Protein AF-A0A8C1E576-F1 (afdb_monomer)

Foldseek 3Di:
DLLPLVLVLLVVLLVLLVVLLVCLVVVPLVVNLVSLVVSLVSVVVSVVCVLNVLSVVVNVVSVCVVVPDPDDPDVRDDDPVVCPPPVNVVVSVVVSVVVSVSSVVSSVVSVVVNVVSVVVVVVVVVVVVVVVVVVVVVVPDDDDDDPPPPPPD

Nearest PDB structures (foldseek):
  7ocf-assembly1_E  TM=9.182E-01  e=4.096E-09  Rattus norvegicus
  8ss3-assembly1_E  TM=9.247E-01  e=3.278E-09  Homo sapiens
  7oca-assembly1_G  TM=9.247E-01  e=2.180E-08  Rattus norvegicus

Secondary structure (DSSP, 8-state):
-THHHHHHHHHHHHHHHHHHHHHHHTT-HHHHHHHHHHHHHHHHHHT-HHHHHHHHHHHHHHHHHHHTPPPPSBTTB--HHHHSSHHHHHHHHHHHHHHHHHHHHHHHHHHHHHHHHHHHHHHHHHHHHHHHHHHHHHHT--S-S-GGGSS--

Organism: Cyprinus carpio (NCBI:txid7962)

InterPro domains:
  IPR003377 Cornichon [PF03311] (27-112)
  IPR003377 Cornichon [SM01398] (7-112)

Structure (mmCIF, N/CA/C/O backbone):
data_AF-A0A8C1E576-F1
#
_entry.id   AF-A0A8C1E576-F1
#
loop_
_atom_site.group_PDB
_atom_site.id
_atom_site.type_symbol
_atom_site.label_atom_id
_atom_site.label_alt_id
_atom_site.label_comp_id
_atom_site.label_asym_id
_atom_site.label_entity_id
_atom_site.label_seq_id
_atom_site.pdbx_PDB_ins_code
_atom_site.Cartn_x
_atom_site.Cartn_y
_atom_site.Cartn_z
_atom_site.occupancy
_atom_site.B_iso_or_equiv
_atom_site.auth_seq_id
_atom_site.auth_comp_id
_atom_site.auth_asym_id
_atom_site.auth_atom_id
_atom_site.pdbx_PDB_model_num
ATOM 1 N N . MET A 1 1 ? -18.979 -8.164 12.136 1.00 48.50 1 MET A N 1
ATOM 2 C CA . MET A 1 1 ? -17.757 -7.706 12.833 1.00 48.50 1 MET A CA 1
ATOM 3 C C . MET A 1 1 ? -16.711 -7.233 11.815 1.00 48.50 1 MET A C 1
ATOM 5 O O . MET A 1 1 ? -15.627 -7.786 11.750 1.00 48.50 1 MET A O 1
ATOM 9 N N . ALA A 1 2 ? -17.020 -6.210 11.008 1.00 46.72 2 ALA A N 1
ATOM 10 C CA . ALA A 1 2 ? -16.075 -5.661 10.020 1.00 46.72 2 ALA A CA 1
ATOM 11 C C . ALA A 1 2 ? -14.914 -4.874 10.669 1.00 46.72 2 ALA A C 1
ATOM 13 O O . ALA A 1 2 ? -13.887 -4.636 10.048 1.00 46.72 2 ALA A O 1
ATOM 14 N N . PHE A 1 3 ? -15.063 -4.523 11.950 1.00 55.19 3 PHE A N 1
ATOM 15 C CA . PHE A 1 3 ? -14.130 -3.679 12.692 1.00 55.19 3 PHE A CA 1
ATOM 16 C C . PHE A 1 3 ? -12.793 -4.373 13.025 1.00 55.19 3 PHE A C 1
ATOM 18 O O . PHE A 1 3 ? -11.795 -3.699 13.215 1.00 55.19 3 PHE A O 1
ATOM 25 N N . THR A 1 4 ? -12.714 -5.709 13.081 1.00 69.69 4 THR A N 1
ATOM 26 C CA . THR A 1 4 ? -11.455 -6.406 13.428 1.00 69.69 4 THR A CA 1
ATOM 27 C C . THR A 1 4 ? -10.543 -6.652 12.226 1.00 69.69 4 THR A C 1
ATOM 29 O O . THR A 1 4 ? -9.323 -6.668 12.375 1.00 69.69 4 THR A O 1
ATOM 32 N N . PHE A 1 5 ? -11.114 -6.823 11.031 1.00 81.19 5 PHE A N 1
ATOM 33 C CA . PHE A 1 5 ? -10.350 -7.185 9.837 1.00 81.19 5 PHE A CA 1
ATOM 34 C C . PHE A 1 5 ? -9.472 -6.033 9.332 1.00 81.19 5 PHE A C 1
ATOM 36 O O . PHE A 1 5 ? -8.299 -6.251 9.035 1.00 81.19 5 PHE A O 1
ATOM 43 N N . ALA A 1 6 ? -9.990 -4.799 9.315 1.00 79.94 6 ALA A N 1
ATOM 44 C CA . ALA A 1 6 ? -9.219 -3.624 8.902 1.00 79.94 6 ALA A CA 1
ATOM 45 C C . ALA A 1 6 ? -7.985 -3.408 9.795 1.00 79.94 6 ALA A C 1
ATOM 47 O O . ALA A 1 6 ? -6.882 -3.203 9.296 1.00 79.94 6 ALA A O 1
ATOM 48 N N . ALA A 1 7 ? -8.135 -3.554 11.115 1.00 81.94 7 ALA A N 1
ATOM 49 C CA . ALA A 1 7 ? -7.028 -3.421 12.061 1.00 81.94 7 ALA A CA 1
ATOM 50 C C . ALA A 1 7 ? -5.916 -4.448 11.818 1.00 81.94 7 ALA A C 1
ATOM 52 O O . ALA A 1 7 ? -4.737 -4.097 11.811 1.00 81.94 7 ALA A O 1
ATOM 53 N N . PHE A 1 8 ? -6.289 -5.706 11.565 1.00 85.50 8 PHE A N 1
ATOM 54 C CA . PHE A 1 8 ? -5.335 -6.738 11.167 1.00 85.50 8 PHE A CA 1
ATOM 55 C C . PHE A 1 8 ? -4.617 -6.373 9.860 1.00 85.50 8 PHE A C 1
ATOM 57 O O . PHE A 1 8 ? -3.396 -6.505 9.785 1.00 85.50 8 PHE A O 1
ATOM 64 N N . CYS A 1 9 ? -5.343 -5.846 8.870 1.00 88.75 9 CYS A N 1
ATOM 65 C CA . CYS A 1 9 ? -4.758 -5.406 7.604 1.00 88.75 9 CYS A CA 1
ATOM 66 C C . CYS A 1 9 ? -3.732 -4.280 7.802 1.00 88.75 9 CYS A C 1
ATOM 68 O O . CYS A 1 9 ? -2.641 -4.362 7.245 1.00 88.75 9 CYS A O 1
ATOM 70 N N . TYR A 1 10 ? -4.028 -3.268 8.626 1.00 89.44 10 TYR A N 1
ATOM 71 C CA . TYR A 1 10 ? -3.082 -2.184 8.929 1.00 89.44 10 TYR A CA 1
ATOM 72 C C . TYR A 1 10 ? -1.848 -2.679 9.702 1.00 89.44 10 TYR A C 1
ATOM 74 O O . TYR A 1 10 ? -0.731 -2.274 9.383 1.00 89.44 10 TYR A O 1
ATOM 82 N N . MET A 1 11 ? -2.013 -3.598 10.663 1.00 89.88 11 MET A N 1
ATOM 83 C CA . MET A 1 11 ? -0.877 -4.207 11.373 1.00 89.88 11 MET A CA 1
ATOM 84 C C . MET A 1 11 ? 0.020 -5.020 10.435 1.00 89.88 11 MET A C 1
ATOM 86 O O . MET A 1 11 ? 1.244 -4.877 10.464 1.00 89.88 11 MET A O 1
ATOM 90 N N . LEU A 1 12 ? -0.581 -5.853 9.580 1.00 90.88 12 LEU A N 1
ATOM 91 C CA . LEU A 1 12 ? 0.164 -6.637 8.599 1.00 90.88 12 LEU A CA 1
ATOM 92 C C . LEU A 1 12 ? 0.846 -5.721 7.574 1.00 90.88 12 LEU A C 1
ATOM 94 O O . LEU A 1 12 ? 2.010 -5.932 7.246 1.00 90.88 12 LEU A O 1
ATOM 98 N N . ALA A 1 13 ? 0.157 -4.677 7.105 1.00 91.06 13 ALA A N 1
ATOM 99 C CA . ALA A 1 13 ? 0.714 -3.703 6.174 1.00 91.06 13 ALA A CA 1
ATOM 100 C C . ALA A 1 13 ? 1.913 -2.956 6.771 1.00 91.06 13 ALA A C 1
ATOM 102 O O . ALA A 1 13 ? 2.893 -2.752 6.062 1.00 91.06 13 ALA A O 1
ATOM 103 N N . LEU A 1 14 ? 1.903 -2.607 8.063 1.00 92.31 14 LEU A N 1
ATOM 104 C CA . LEU A 1 14 ? 3.068 -2.010 8.732 1.00 92.31 14 LEU A CA 1
ATOM 105 C C . LEU A 1 14 ? 4.280 -2.950 8.733 1.00 92.31 14 LEU A C 1
ATOM 107 O O . LEU A 1 14 ? 5.393 -2.531 8.415 1.00 92.31 14 LEU A O 1
ATOM 111 N N . LEU A 1 15 ? 4.067 -4.234 9.029 1.00 92.44 15 LEU A N 1
ATOM 112 C CA . LEU A 1 15 ? 5.142 -5.228 9.034 1.00 92.44 15 LEU A CA 1
ATOM 113 C C . LEU A 1 15 ? 5.688 -5.478 7.620 1.00 92.44 15 LEU A C 1
ATOM 115 O O . LEU A 1 15 ? 6.901 -5.495 7.407 1.00 92.44 15 LEU A O 1
ATOM 119 N N . LEU A 1 16 ? 4.796 -5.623 6.639 1.00 92.62 16 LEU A N 1
ATOM 120 C CA . LEU A 1 16 ? 5.169 -5.832 5.242 1.00 92.62 16 LEU A CA 1
ATOM 121 C C . LEU A 1 16 ? 5.820 -4.592 4.623 1.00 92.62 16 LEU A C 1
ATOM 123 O O . LEU A 1 16 ? 6.761 -4.736 3.849 1.00 92.62 16 LEU A O 1
ATOM 127 N N . THR A 1 17 ? 5.388 -3.378 4.975 1.00 93.06 17 THR A N 1
ATOM 128 C CA . THR A 1 17 ? 6.036 -2.147 4.493 1.00 93.06 17 THR A CA 1
ATOM 129 C C . THR A 1 17 ? 7.417 -1.937 5.089 1.00 93.06 17 THR A C 1
ATOM 131 O O . THR A 1 17 ? 8.312 -1.513 4.364 1.00 93.06 17 THR A O 1
ATOM 134 N N . ALA A 1 18 ? 7.647 -2.313 6.348 1.00 91.31 18 ALA A N 1
ATOM 135 C CA . ALA A 1 18 ? 8.996 -2.332 6.910 1.00 91.31 18 ALA A CA 1
ATOM 136 C C . ALA A 1 18 ? 9.917 -3.306 6.145 1.00 91.31 18 ALA A C 1
ATOM 138 O O . ALA A 1 18 ? 11.049 -2.954 5.805 1.00 91.31 18 ALA A O 1
ATOM 139 N N . ALA A 1 19 ? 9.414 -4.497 5.797 1.00 90.44 19 ALA A N 1
ATOM 140 C CA . ALA A 1 19 ? 10.149 -5.450 4.963 1.00 90.44 19 ALA A CA 1
ATOM 141 C C . ALA A 1 19 ? 10.389 -4.919 3.535 1.00 90.44 19 ALA A C 1
ATOM 143 O O . ALA A 1 19 ? 11.482 -5.082 2.996 1.00 90.44 19 ALA A O 1
ATOM 144 N N . LEU A 1 20 ? 9.409 -4.233 2.936 1.00 90.38 20 LEU A N 1
ATOM 145 C CA . LEU A 1 20 ? 9.556 -3.583 1.630 1.00 90.38 20 LEU A CA 1
ATOM 146 C C . LEU A 1 20 ? 10.615 -2.482 1.647 1.00 90.38 20 LEU A C 1
ATOM 148 O O . LEU A 1 20 ? 11.403 -2.406 0.712 1.00 90.38 20 LEU A O 1
ATOM 152 N N . ILE A 1 21 ? 10.677 -1.665 2.701 1.00 91.00 21 ILE A N 1
ATOM 153 C CA . ILE A 1 21 ? 11.722 -0.643 2.856 1.00 91.00 21 ILE A CA 1
ATOM 154 C C . ILE A 1 21 ? 13.105 -1.307 2.882 1.00 91.00 21 ILE A C 1
ATOM 156 O O . ILE A 1 21 ? 14.014 -0.854 2.189 1.00 91.00 21 ILE A O 1
ATOM 160 N N . PHE A 1 22 ? 13.259 -2.418 3.610 1.00 89.56 22 PHE A N 1
ATOM 161 C CA . PHE A 1 22 ? 14.507 -3.183 3.610 1.00 89.56 22 PHE A CA 1
ATOM 162 C C . PHE A 1 22 ? 14.853 -3.733 2.215 1.00 89.56 22 PHE A C 1
ATOM 164 O O . PHE A 1 22 ? 15.975 -3.546 1.743 1.00 89.56 22 PHE A O 1
ATOM 171 N N . PHE A 1 23 ? 13.900 -4.356 1.515 1.00 86.94 23 PHE A N 1
ATOM 172 C CA . PHE A 1 23 ? 14.136 -4.882 0.164 1.00 86.94 23 PHE A CA 1
ATOM 173 C C . PHE A 1 23 ? 14.380 -3.791 -0.885 1.00 86.94 23 PHE A C 1
ATOM 175 O O . PHE A 1 23 ? 15.166 -4.015 -1.806 1.00 86.94 23 PHE A O 1
ATOM 182 N N . ALA A 1 24 ? 13.778 -2.611 -0.722 1.00 85.62 24 ALA A N 1
ATOM 183 C CA . ALA A 1 24 ? 14.019 -1.451 -1.571 1.00 85.62 24 ALA A CA 1
ATOM 184 C C . ALA A 1 24 ? 15.457 -0.931 -1.416 1.00 85.62 24 ALA A C 1
ATOM 186 O O . ALA A 1 24 ? 16.096 -0.613 -2.415 1.00 85.62 24 ALA A O 1
ATOM 187 N N . ILE A 1 25 ? 16.000 -0.918 -0.191 1.00 84.94 25 ILE A N 1
ATOM 188 C CA . ILE A 1 25 ? 17.403 -0.545 0.074 1.00 84.94 25 ILE A CA 1
ATOM 189 C C . ILE A 1 25 ? 18.370 -1.564 -0.545 1.00 84.94 25 ILE A C 1
ATOM 191 O O . ILE A 1 25 ? 19.389 -1.182 -1.117 1.00 84.94 25 ILE A O 1
ATOM 195 N N . TRP A 1 26 ? 18.040 -2.855 -0.476 1.00 82.69 26 TRP A N 1
ATOM 196 C CA . TRP A 1 26 ? 18.833 -3.925 -1.094 1.00 82.69 26 TRP A CA 1
ATOM 197 C C . TRP A 1 26 ? 18.583 -4.098 -2.603 1.00 82.69 26 TRP A C 1
ATOM 199 O O . TRP A 1 26 ? 19.194 -4.966 -3.223 1.00 82.69 26 TRP A O 1
ATOM 209 N N . HIS A 1 27 ? 17.722 -3.275 -3.214 1.00 77.56 27 HIS A N 1
ATOM 210 C CA . HIS A 1 27 ? 17.383 -3.313 -4.642 1.00 77.56 27 HIS A CA 1
ATOM 211 C C . HIS A 1 27 ? 16.846 -4.675 -5.151 1.00 77.56 27 HIS A C 1
ATOM 213 O O . HIS A 1 27 ? 17.030 -5.033 -6.319 1.00 77.56 27 HIS A O 1
ATOM 219 N N . LEU A 1 28 ? 16.122 -5.435 -4.315 1.00 81.75 28 LEU A N 1
ATOM 220 C CA . LEU A 1 28 ? 15.461 -6.677 -4.742 1.00 81.75 28 LEU A CA 1
ATOM 221 C C . LEU A 1 28 ? 14.075 -6.405 -5.349 1.00 81.75 28 LEU A C 1
ATOM 223 O O . LEU A 1 28 ? 13.077 -6.281 -4.646 1.00 81.75 28 LEU A O 1
ATOM 227 N N . VAL A 1 29 ? 14.004 -6.413 -6.680 1.00 77.38 29 VAL A N 1
ATOM 228 C CA . VAL A 1 29 ? 12.807 -6.002 -7.437 1.00 77.38 29 VAL A CA 1
ATOM 229 C C . VAL A 1 29 ? 11.673 -7.046 -7.432 1.00 77.38 29 VAL A C 1
ATOM 231 O O . VAL A 1 29 ? 10.497 -6.695 -7.425 1.00 77.38 29 VAL A O 1
ATOM 234 N N . LEU A 1 30 ? 12.000 -8.343 -7.449 1.00 82.44 30 LEU A N 1
ATOM 235 C CA . LEU A 1 30 ? 11.001 -9.422 -7.534 1.00 82.44 30 LEU A CA 1
ATOM 236 C C . LEU A 1 30 ? 10.131 -9.567 -6.266 1.00 82.44 30 LEU A C 1
ATOM 238 O O . LEU A 1 30 ? 8.903 -9.549 -6.387 1.00 82.44 30 LEU A O 1
ATOM 242 N N . PRO A 1 31 ? 10.716 -9.709 -5.056 1.00 85.94 31 PRO A N 1
ATOM 243 C CA . PRO A 1 31 ? 9.924 -9.819 -3.831 1.00 85.94 31 PRO A CA 1
ATOM 244 C C . PRO A 1 31 ? 9.161 -8.527 -3.520 1.00 85.94 31 PRO A C 1
ATOM 246 O O . PRO A 1 31 ? 8.066 -8.593 -2.968 1.00 85.94 31 PRO A O 1
ATOM 249 N N . GLU A 1 32 ? 9.686 -7.369 -3.929 1.00 89.38 32 GLU A N 1
ATOM 250 C CA . GLU A 1 32 ? 9.010 -6.079 -3.791 1.00 89.38 32 GLU A CA 1
ATOM 251 C C . GLU A 1 32 ? 7.638 -6.079 -4.486 1.00 89.38 32 GLU A C 1
ATOM 253 O O . GLU A 1 32 ? 6.621 -5.772 -3.861 1.00 89.38 32 GLU A O 1
ATOM 258 N N . TYR A 1 33 ? 7.580 -6.487 -5.759 1.00 88.81 33 TYR A N 1
ATOM 259 C CA . TYR A 1 33 ? 6.325 -6.520 -6.517 1.00 88.81 33 TYR A CA 1
ATOM 260 C C . TYR A 1 33 ? 5.318 -7.506 -5.930 1.00 88.81 33 TYR A C 1
ATOM 262 O O . TYR A 1 33 ? 4.134 -7.185 -5.825 1.00 88.81 33 TYR A O 1
ATOM 270 N N . LEU A 1 34 ? 5.787 -8.685 -5.517 1.00 89.94 34 LEU A N 1
ATOM 271 C CA . LEU A 1 34 ? 4.930 -9.728 -4.960 1.00 89.94 34 LEU A CA 1
ATOM 272 C C . LEU A 1 34 ? 4.263 -9.267 -3.661 1.00 89.94 34 LEU A C 1
ATOM 274 O O . LEU A 1 34 ? 3.048 -9.397 -3.512 1.00 89.94 34 LEU A O 1
ATOM 278 N N . ILE A 1 35 ? 5.039 -8.679 -2.749 1.00 92.06 35 ILE A N 1
ATOM 279 C CA . ILE A 1 35 ? 4.515 -8.176 -1.477 1.00 92.06 35 ILE A CA 1
ATOM 280 C C . ILE A 1 35 ? 3.585 -6.977 -1.718 1.00 92.06 35 ILE A C 1
ATOM 282 O O . ILE A 1 35 ? 2.535 -6.892 -1.079 1.00 92.06 35 ILE A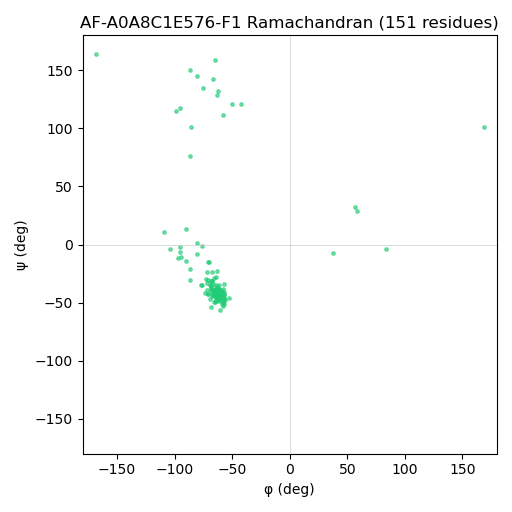 O 1
ATOM 286 N N . HIS A 1 36 ? 3.921 -6.084 -2.661 1.00 92.06 36 HIS A N 1
ATOM 287 C CA . HIS A 1 36 ? 3.093 -4.917 -2.974 1.00 92.06 36 HIS A CA 1
ATOM 288 C C . HIS A 1 36 ? 1.707 -5.302 -3.508 1.00 92.06 36 HIS A C 1
ATOM 290 O O . HIS A 1 36 ? 0.687 -4.809 -3.024 1.00 92.06 36 HIS A O 1
ATOM 296 N N . VAL A 1 37 ? 1.661 -6.241 -4.457 1.00 92.12 37 VAL A N 1
ATOM 297 C CA . VAL A 1 37 ? 0.402 -6.790 -4.983 1.00 92.12 37 VAL A CA 1
ATOM 298 C C . VAL A 1 37 ? -0.381 -7.491 -3.872 1.00 92.12 37 VAL A C 1
ATOM 300 O O . VAL A 1 37 ? -1.584 -7.265 -3.738 1.00 92.12 37 VAL A O 1
ATOM 303 N N . PHE A 1 38 ? 0.292 -8.297 -3.045 1.00 91.44 38 PHE A N 1
ATOM 304 C CA . PHE A 1 38 ? -0.345 -9.042 -1.960 1.00 91.44 38 PHE A CA 1
ATOM 305 C C . PHE A 1 38 ? -1.085 -8.128 -0.975 1.00 91.44 38 PHE A C 1
ATOM 307 O O . PHE A 1 38 ? -2.265 -8.353 -0.695 1.00 91.44 38 PHE A O 1
ATOM 314 N N . PHE A 1 39 ? -0.442 -7.063 -0.484 1.00 89.62 39 PHE A N 1
ATOM 315 C CA . PHE A 1 39 ? -1.114 -6.173 0.462 1.00 89.62 39 PHE A CA 1
ATOM 316 C C . PHE A 1 39 ? -2.191 -5.305 -0.216 1.00 89.62 39 PHE A C 1
ATOM 318 O O . PHE A 1 39 ? -3.191 -4.983 0.424 1.00 89.62 39 PHE A O 1
ATOM 325 N N . CYS A 1 40 ? -2.045 -4.957 -1.503 1.00 91.00 40 CYS A N 1
ATOM 326 C CA . CYS A 1 40 ? -3.096 -4.252 -2.247 1.00 91.00 40 CYS A CA 1
ATOM 327 C C . CYS A 1 40 ? -4.372 -5.099 -2.359 1.00 91.00 40 CYS A C 1
ATOM 329 O O . CYS A 1 40 ? -5.470 -4.587 -2.148 1.00 91.00 40 CYS A O 1
ATOM 331 N N . VAL A 1 41 ? -4.238 -6.403 -2.628 1.00 91.38 41 VAL A N 1
ATOM 332 C CA . VAL A 1 41 ? -5.374 -7.343 -2.634 1.00 91.38 41 VAL A CA 1
ATOM 333 C C . VAL A 1 41 ? -6.007 -7.437 -1.246 1.00 91.38 41 VAL A C 1
ATOM 335 O O . VAL A 1 41 ? -7.229 -7.413 -1.120 1.00 91.38 41 VAL A O 1
ATOM 338 N N . MET A 1 42 ? -5.191 -7.474 -0.193 1.00 90.12 42 MET A N 1
ATOM 339 C CA . MET A 1 42 ? -5.691 -7.470 1.180 1.00 90.12 42 MET A CA 1
ATOM 340 C C . MET A 1 42 ? -6.504 -6.199 1.499 1.00 90.12 42 MET A C 1
ATOM 342 O O . MET A 1 42 ? -7.589 -6.306 2.069 1.00 90.12 42 MET A O 1
ATOM 346 N N . PHE A 1 43 ? -6.044 -5.009 1.089 1.00 89.44 43 PHE A N 1
ATOM 347 C CA . PHE A 1 43 ? -6.808 -3.763 1.264 1.00 89.44 43 PHE A CA 1
ATOM 348 C C . PHE A 1 43 ? -8.083 -3.712 0.418 1.00 89.44 43 PHE A C 1
ATOM 350 O O . PHE A 1 43 ? -9.084 -3.147 0.862 1.00 89.44 43 PHE A O 1
ATOM 357 N N . LEU A 1 44 ? -8.084 -4.352 -0.754 1.00 90.75 44 LEU A N 1
ATOM 358 C CA . LEU A 1 44 ? -9.288 -4.527 -1.562 1.00 90.75 44 LEU A CA 1
ATOM 359 C C . LEU A 1 44 ? -10.329 -5.365 -0.811 1.00 90.75 44 LEU A C 1
ATOM 361 O O . LEU A 1 44 ? -11.487 -4.961 -0.723 1.00 90.75 44 LEU A O 1
ATOM 365 N N . CYS A 1 45 ? -9.915 -6.479 -0.197 1.00 88.31 45 CYS A N 1
ATOM 366 C CA . CYS A 1 45 ? -10.787 -7.292 0.656 1.00 88.31 45 CYS A CA 1
ATOM 367 C C . CYS A 1 45 ? -11.269 -6.538 1.907 1.00 88.31 45 CYS A C 1
ATOM 369 O O . CYS A 1 45 ? -12.345 -6.840 2.420 1.00 88.31 45 CYS A O 1
ATOM 371 N N . ALA A 1 46 ? -10.490 -5.572 2.404 1.00 86.44 46 ALA A N 1
ATOM 372 C CA . ALA A 1 46 ? -10.868 -4.726 3.536 1.00 86.44 46 ALA A CA 1
ATOM 373 C C . ALA A 1 46 ? -11.801 -3.571 3.138 1.00 86.44 46 ALA A C 1
ATOM 375 O O . ALA A 1 46 ? -12.369 -2.923 4.014 1.00 86.44 46 ALA A O 1
ATOM 376 N N . THR A 1 47 ? -12.033 -3.345 1.837 1.00 87.50 47 THR A N 1
ATOM 377 C CA . THR A 1 47 ? -12.834 -2.221 1.310 1.00 87.50 47 THR A CA 1
ATOM 378 C C . THR A 1 47 ? -12.288 -0.842 1.717 1.00 87.50 47 THR A C 1
ATOM 380 O O . THR A 1 47 ? -13.023 0.139 1.818 1.00 87.50 47 THR A O 1
ATOM 383 N N . GLU A 1 48 ? -10.974 -0.746 1.921 1.00 87.00 48 GLU A N 1
ATOM 384 C CA . GLU A 1 48 ? -10.278 0.488 2.295 1.00 87.00 48 GLU A CA 1
ATOM 385 C C . GLU A 1 48 ? -9.906 1.286 1.032 1.00 87.00 48 GLU A C 1
ATOM 387 O O . GLU A 1 48 ? -8.768 1.293 0.562 1.00 87.00 48 GLU A O 1
ATOM 392 N N . TRP A 1 49 ? -10.901 1.944 0.434 1.00 86.62 49 TRP A N 1
ATOM 393 C CA . TRP A 1 49 ? -10.762 2.598 -0.874 1.00 86.62 49 TRP A CA 1
ATOM 394 C C . TRP A 1 49 ? -9.710 3.708 -0.917 1.00 86.62 49 TRP A C 1
ATOM 396 O O . TRP A 1 49 ? -9.051 3.877 -1.941 1.00 86.62 49 TRP A O 1
ATOM 406 N N . LEU A 1 50 ? -9.538 4.465 0.173 1.00 87.94 50 LEU A N 1
ATOM 407 C CA . LEU A 1 50 ? -8.576 5.570 0.214 1.00 87.94 50 LEU A CA 1
ATOM 408 C C . LEU A 1 50 ? -7.140 5.042 0.176 1.00 87.94 50 LEU A C 1
ATOM 410 O O . LEU A 1 50 ? -6.328 5.508 -0.623 1.00 87.94 50 LEU A O 1
ATOM 414 N N . THR A 1 51 ? -6.841 4.032 0.996 1.00 88.94 51 THR A N 1
ATOM 415 C CA . THR A 1 51 ? -5.504 3.429 1.064 1.00 88.94 51 THR A CA 1
ATOM 416 C C . THR A 1 51 ? -5.163 2.737 -0.247 1.00 88.94 51 THR A C 1
ATOM 418 O O . THR A 1 51 ? -4.073 2.923 -0.790 1.00 88.94 51 THR A O 1
ATOM 421 N N . LEU A 1 52 ? -6.122 2.007 -0.814 1.00 89.69 52 LEU A N 1
ATOM 422 C CA . LEU A 1 52 ? -5.975 1.353 -2.102 1.00 89.69 52 LEU A CA 1
ATOM 423 C C . LEU A 1 52 ? -5.777 2.380 -3.226 1.00 89.69 52 LEU A C 1
ATOM 425 O O . LEU A 1 52 ? -4.878 2.217 -4.046 1.00 89.69 52 LEU A O 1
ATOM 429 N N . GLY A 1 53 ? -6.532 3.482 -3.209 1.00 90.94 53 GLY A N 1
ATOM 430 C CA . GLY A 1 53 ? -6.393 4.594 -4.149 1.00 90.94 53 GLY A CA 1
ATOM 431 C C . GLY A 1 53 ? -4.995 5.211 -4.159 1.00 90.94 53 GLY A C 1
ATOM 432 O O . GLY A 1 53 ? -4.455 5.470 -5.233 1.00 90.94 53 GLY A O 1
ATOM 433 N N . LEU A 1 54 ? -4.370 5.379 -2.990 1.00 90.69 54 LEU A N 1
ATOM 434 C CA . LEU A 1 54 ? -2.995 5.882 -2.895 1.00 90.69 54 LEU A CA 1
ATOM 435 C C . LEU A 1 54 ? -1.959 4.890 -3.445 1.00 90.69 54 LEU A C 1
ATOM 437 O O . LEU A 1 54 ? -0.949 5.326 -3.991 1.00 90.69 54 LEU A O 1
ATOM 441 N N . ASN A 1 55 ? -2.204 3.579 -3.344 1.00 91.44 55 ASN A N 1
ATOM 442 C CA . ASN A 1 55 ? -1.285 2.539 -3.827 1.00 91.44 55 ASN A CA 1
ATOM 443 C C . ASN A 1 55 ? -1.479 2.167 -5.306 1.00 91.44 55 ASN A C 1
ATOM 445 O O . ASN A 1 55 ? -0.541 1.669 -5.926 1.00 91.44 55 ASN A O 1
ATOM 449 N N . ILE A 1 56 ? -2.648 2.434 -5.902 1.00 91.56 56 ILE A N 1
ATOM 450 C CA . ILE A 1 56 ? -2.923 2.153 -7.324 1.00 91.56 56 ILE A CA 1
ATOM 451 C C . ILE A 1 56 ? -1.863 2.745 -8.272 1.00 91.56 56 ILE A C 1
ATOM 453 O O . ILE A 1 56 ? -1.423 2.015 -9.161 1.00 91.56 56 ILE A O 1
ATOM 457 N N . PRO A 1 57 ? -1.421 4.012 -8.132 1.00 92.19 57 PRO A N 1
ATOM 458 C CA . PRO A 1 57 ? -0.402 4.581 -9.012 1.00 92.19 57 PRO 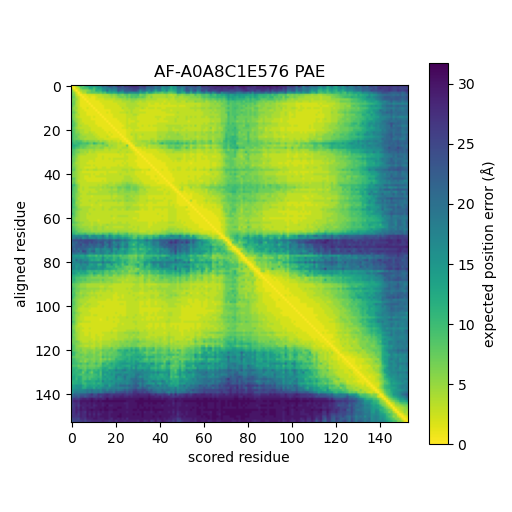A CA 1
ATOM 459 C C . PRO A 1 57 ? 0.905 3.783 -9.002 1.00 92.19 57 PRO A C 1
ATOM 461 O O . PRO 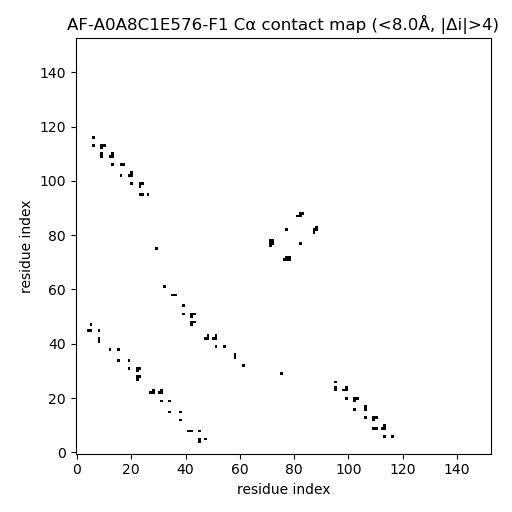A 1 57 ? 1.480 3.522 -10.060 1.00 92.19 57 PRO A O 1
ATOM 464 N N . LEU A 1 58 ? 1.351 3.346 -7.820 1.00 91.38 58 LEU A N 1
ATOM 465 C CA . LEU A 1 58 ? 2.565 2.545 -7.684 1.00 91.38 58 LEU A CA 1
ATOM 466 C C . LEU A 1 58 ? 2.360 1.119 -8.218 1.00 91.38 58 LEU A C 1
ATOM 468 O O . LEU A 1 58 ? 3.226 0.588 -8.914 1.00 91.38 58 LEU A O 1
ATOM 472 N N . LEU A 1 59 ? 1.192 0.523 -7.973 1.00 91.69 59 LEU A N 1
ATOM 473 C CA . LEU A 1 59 ? 0.827 -0.791 -8.498 1.00 91.69 59 LEU A CA 1
ATOM 474 C C . LEU A 1 59 ? 0.789 -0.800 -10.034 1.00 91.69 59 LEU A C 1
ATOM 476 O O . LEU A 1 59 ? 1.368 -1.684 -10.668 1.00 91.69 59 LEU A O 1
ATOM 480 N N . ALA A 1 60 ? 0.162 0.209 -10.640 1.00 92.25 60 ALA A N 1
ATOM 481 C CA . ALA A 1 60 ? 0.132 0.392 -12.087 1.00 92.25 60 ALA A CA 1
ATOM 482 C C . ALA A 1 60 ? 1.546 0.583 -12.648 1.00 92.25 60 ALA A C 1
ATOM 484 O O . ALA A 1 60 ? 1.883 -0.010 -13.675 1.00 92.25 60 ALA A O 1
ATOM 485 N N . TYR A 1 61 ? 2.396 1.340 -11.944 1.00 91.50 61 TYR A N 1
ATOM 486 C CA . TYR A 1 61 ? 3.802 1.481 -12.307 1.00 91.50 61 TYR A CA 1
ATOM 487 C C . TYR A 1 61 ? 4.542 0.138 -12.272 1.00 91.50 61 TYR A C 1
ATOM 489 O O . TYR A 1 61 ? 5.259 -0.169 -13.218 1.00 91.50 61 TYR A O 1
ATOM 497 N N . HIS A 1 62 ? 4.342 -0.701 -11.251 1.00 90.75 62 HIS A N 1
ATOM 498 C CA . HIS A 1 62 ? 4.950 -2.037 -11.191 1.00 90.75 62 HIS A CA 1
ATOM 499 C C . HIS A 1 62 ? 4.500 -2.948 -12.337 1.00 90.75 62 HIS A C 1
ATOM 501 O O . HIS A 1 62 ? 5.340 -3.616 -12.941 1.00 90.75 62 HIS A O 1
ATOM 507 N N . ILE A 1 63 ? 3.211 -2.935 -12.686 1.00 89.44 63 ILE A N 1
ATOM 508 C CA . ILE A 1 63 ? 2.672 -3.719 -13.809 1.00 89.44 63 ILE A CA 1
ATOM 509 C C . ILE A 1 63 ? 3.255 -3.222 -15.136 1.00 89.44 63 ILE A C 1
ATOM 511 O O . ILE A 1 63 ? 3.783 -4.012 -15.920 1.00 89.44 63 ILE A O 1
ATOM 515 N N . TRP A 1 64 ? 3.222 -1.908 -15.377 1.00 89.94 64 TRP A N 1
ATOM 516 C CA . TRP A 1 64 ? 3.796 -1.308 -16.581 1.00 89.94 64 TRP A CA 1
ATOM 517 C C . TRP A 1 64 ? 5.295 -1.589 -16.691 1.00 89.94 64 TRP A C 1
ATOM 519 O O . TRP A 1 64 ? 5.781 -1.966 -17.760 1.00 89.94 64 TRP A O 1
ATOM 529 N N . ARG A 1 65 ? 6.022 -1.466 -15.577 1.00 86.44 65 ARG A N 1
ATOM 530 C CA . ARG A 1 65 ? 7.455 -1.740 -15.494 1.00 86.44 65 ARG A CA 1
ATOM 531 C C . ARG A 1 65 ? 7.752 -3.200 -15.789 1.00 86.44 65 ARG A C 1
ATOM 533 O O . ARG A 1 65 ? 8.732 -3.440 -16.479 1.00 86.44 65 ARG A O 1
ATOM 540 N N . TYR A 1 66 ? 6.937 -4.137 -15.302 1.00 83.06 66 TYR A N 1
ATOM 541 C CA . TYR A 1 66 ? 7.079 -5.570 -15.569 1.00 83.06 66 TYR A CA 1
ATOM 542 C C . TYR A 1 66 ? 6.854 -5.902 -17.051 1.00 83.06 66 TYR A C 1
ATOM 544 O O . TYR A 1 66 ? 7.661 -6.616 -17.637 1.00 83.06 66 TYR A O 1
ATOM 552 N N . MET A 1 67 ? 5.819 -5.330 -17.678 1.00 84.44 67 MET A N 1
ATOM 553 C CA . MET A 1 67 ? 5.524 -5.550 -19.103 1.00 84.44 67 MET A CA 1
ATOM 554 C C . MET A 1 67 ? 6.524 -4.869 -20.047 1.00 84.44 67 MET A C 1
ATOM 556 O O . MET A 1 67 ? 6.808 -5.388 -21.119 1.00 84.44 67 MET A O 1
ATOM 560 N N . SER A 1 68 ? 7.064 -3.713 -19.657 1.00 82.12 68 SER A N 1
ATOM 561 C CA . SER A 1 68 ? 7.952 -2.900 -20.503 1.00 82.12 68 SER A CA 1
ATOM 562 C C . SER A 1 68 ? 9.437 -3.256 -20.345 1.00 82.12 68 SER A C 1
ATOM 564 O O . SER A 1 68 ? 10.302 -2.481 -20.759 1.00 82.12 68 SER A O 1
ATOM 566 N N . ARG A 1 69 ? 9.771 -4.389 -19.708 1.00 69.25 69 ARG A N 1
ATOM 567 C CA . ARG A 1 69 ? 11.167 -4.840 -19.600 1.00 69.25 69 ARG A CA 1
ATOM 568 C C . ARG A 1 69 ? 11.648 -5.432 -20.938 1.00 69.25 69 ARG A C 1
ATOM 570 O O . ARG A 1 69 ? 10.930 -6.243 -21.518 1.00 69.25 69 ARG A O 1
ATOM 577 N N . PRO A 1 70 ? 12.861 -5.087 -21.417 1.00 65.06 70 PRO A N 1
ATOM 578 C CA . PRO A 1 70 ? 13.482 -5.786 -22.541 1.00 65.06 70 PRO A CA 1
ATOM 579 C C . PRO A 1 70 ? 13.806 -7.245 -22.177 1.00 65.06 70 PRO A C 1
ATOM 581 O O . PRO A 1 70 ? 13.889 -7.598 -20.999 1.00 65.06 70 PRO A O 1
ATOM 584 N N . VAL A 1 71 ? 13.962 -8.078 -23.210 1.00 54.19 71 VAL A N 1
ATOM 585 C CA . VAL A 1 71 ? 14.056 -9.546 -23.141 1.00 54.19 71 VAL A CA 1
ATOM 586 C C . VAL A 1 71 ? 15.085 -9.997 -22.098 1.00 54.19 71 VAL A C 1
ATOM 588 O O . VAL A 1 71 ? 16.257 -9.638 -22.171 1.00 54.19 71 VAL A O 1
ATOM 591 N N . MET A 1 72 ? 14.628 -10.766 -21.110 1.00 57.88 72 MET A N 1
ATOM 592 C CA . MET A 1 72 ? 15.474 -11.315 -20.054 1.00 57.88 72 MET A CA 1
ATOM 593 C C . MET A 1 72 ? 16.213 -12.569 -20.535 1.00 57.88 72 MET A C 1
ATOM 595 O O . MET A 1 72 ? 15.630 -13.397 -21.233 1.00 57.88 72 MET A O 1
ATOM 599 N N . SER A 1 73 ? 17.451 -12.767 -20.074 1.00 58.78 73 SER A N 1
ATOM 600 C CA . SER A 1 73 ? 18.166 -14.047 -20.214 1.00 58.78 73 SER A CA 1
ATOM 601 C C . SER A 1 73 ? 17.518 -15.154 -19.359 1.00 58.78 73 SER A C 1
ATOM 603 O O . SER A 1 73 ? 17.643 -16.334 -19.671 1.00 58.78 73 SER A O 1
ATOM 605 N N . GLY A 1 74 ? 16.792 -14.771 -18.297 1.00 65.88 74 GLY A N 1
ATOM 606 C CA . GLY A 1 74 ? 15.978 -15.641 -17.441 1.00 65.88 74 GLY A CA 1
ATOM 607 C C . GLY A 1 74 ? 15.057 -14.834 -16.508 1.00 65.88 74 GLY A C 1
ATOM 608 O O . GLY A 1 74 ? 15.279 -13.639 -16.324 1.00 65.88 74 GLY A O 1
ATOM 609 N N . PRO A 1 75 ? 14.019 -15.436 -15.901 1.00 61.56 75 PRO A N 1
ATOM 610 C CA . PRO A 1 75 ? 13.057 -14.710 -15.069 1.00 61.56 75 PRO A CA 1
ATOM 611 C C . PRO A 1 75 ? 13.761 -13.988 -13.910 1.00 61.56 75 PRO A C 1
ATOM 613 O O . PRO A 1 75 ? 14.292 -14.615 -12.999 1.00 61.56 75 PRO A O 1
ATOM 616 N N . GLY A 1 76 ? 13.777 -12.655 -13.956 1.00 62.06 76 GLY A N 1
ATOM 617 C CA . GLY A 1 76 ? 14.399 -11.815 -12.929 1.00 62.06 76 GLY A CA 1
ATOM 618 C C . GLY A 1 76 ? 15.912 -11.597 -13.065 1.00 62.06 76 GLY A C 1
ATOM 619 O O . GLY A 1 76 ? 16.444 -10.795 -12.298 1.00 62.06 76 GLY A O 1
ATOM 620 N N . LEU A 1 77 ? 16.594 -12.228 -14.032 1.00 61.75 77 LEU A N 1
ATOM 621 C CA . LEU A 1 77 ? 18.003 -11.957 -14.338 1.00 61.75 77 LEU A CA 1
ATOM 622 C C . LEU A 1 77 ? 18.127 -11.021 -15.541 1.00 61.75 77 LEU A C 1
ATOM 624 O O . LEU A 1 77 ? 17.798 -11.372 -16.675 1.00 61.75 77 LEU A O 1
ATOM 628 N N . TYR A 1 78 ? 18.661 -9.836 -15.278 1.00 64.88 78 TYR A N 1
ATOM 629 C CA . TYR A 1 78 ? 19.170 -8.945 -16.312 1.00 64.88 78 TYR A CA 1
ATOM 630 C C . TYR A 1 78 ? 20.617 -9.296 -16.630 1.00 64.88 78 TYR A C 1
ATOM 632 O O . TYR A 1 78 ? 21.364 -9.720 -15.746 1.00 64.88 78 TYR A O 1
ATOM 640 N N . ASP A 1 79 ? 21.028 -9.046 -17.869 1.00 73.56 79 ASP A N 1
ATOM 641 C CA . ASP A 1 79 ? 22.439 -9.100 -18.219 1.00 73.56 79 ASP A CA 1
ATOM 642 C C . ASP A 1 79 ? 23.229 -8.018 -17.433 1.00 73.56 79 ASP A C 1
ATOM 644 O O . ASP A 1 79 ? 22.825 -6.844 -17.427 1.00 73.56 79 ASP A O 1
ATOM 648 N N . PRO A 1 80 ? 24.338 -8.380 -16.749 1.00 68.94 80 PRO A N 1
ATOM 649 C CA . PRO A 1 80 ? 25.114 -7.457 -15.918 1.00 68.94 80 PRO A CA 1
ATOM 650 C C . PRO A 1 80 ? 25.628 -6.232 -16.679 1.00 68.94 80 PRO A C 1
ATOM 652 O O . PRO A 1 80 ? 25.674 -5.134 -16.121 1.00 68.94 80 PRO A O 1
ATOM 655 N N . THR A 1 81 ? 25.976 -6.387 -17.959 1.00 72.81 81 THR A N 1
ATOM 656 C CA . THR A 1 81 ? 26.525 -5.290 -18.769 1.00 72.81 81 THR A CA 1
ATOM 657 C C . THR A 1 81 ? 25.469 -4.242 -19.097 1.00 72.81 81 THR A C 1
ATOM 659 O O . THR A 1 81 ? 25.771 -3.052 -19.178 1.00 72.81 81 THR A O 1
ATOM 662 N N . THR A 1 82 ? 24.208 -4.660 -19.212 1.00 71.31 82 THR A N 1
ATOM 663 C CA . THR A 1 82 ? 23.098 -3.752 -19.507 1.00 71.31 82 THR A CA 1
ATOM 664 C C . THR A 1 82 ? 22.678 -2.958 -18.269 1.00 71.31 82 THR A C 1
ATOM 666 O O . THR A 1 82 ? 22.327 -1.790 -18.394 1.00 71.31 82 THR A O 1
ATOM 669 N N . ILE A 1 83 ? 22.744 -3.539 -17.063 1.00 71.50 83 ILE A N 1
ATOM 670 C CA . ILE A 1 83 ? 22.433 -2.804 -15.820 1.00 71.50 83 ILE A CA 1
ATOM 671 C C . ILE A 1 83 ? 23.538 -1.818 -15.449 1.00 71.50 83 ILE A C 1
ATOM 673 O O . ILE A 1 83 ? 23.238 -0.713 -15.002 1.00 71.50 83 ILE A O 1
ATOM 677 N N . MET A 1 84 ? 24.804 -2.218 -15.591 1.00 78.69 84 MET A N 1
ATOM 678 C CA . MET A 1 84 ? 25.935 -1.411 -15.120 1.00 78.69 84 MET A CA 1
ATOM 679 C C . MET A 1 84 ? 26.257 -0.209 -16.020 1.00 78.69 84 MET A C 1
ATOM 681 O O . MET A 1 84 ? 27.152 0.567 -15.690 1.00 78.69 84 MET A O 1
ATOM 685 N N . ASN A 1 85 ? 25.528 -0.012 -17.125 1.00 84.62 85 ASN A N 1
ATOM 686 C CA . ASN A 1 85 ? 25.634 1.213 -17.911 1.00 84.62 85 ASN A CA 1
ATOM 687 C C . ASN A 1 85 ? 25.210 2.434 -17.068 1.00 84.62 85 ASN A C 1
ATOM 689 O O . ASN A 1 85 ? 24.154 2.416 -16.432 1.00 84.62 85 ASN A O 1
ATOM 693 N N . ALA A 1 86 ? 26.006 3.506 -17.080 1.00 83.81 86 ALA A N 1
ATOM 694 C CA . ALA A 1 86 ? 25.853 4.652 -16.179 1.00 83.81 86 ALA A CA 1
ATOM 695 C C . ALA A 1 86 ? 24.473 5.326 -16.281 1.00 83.81 86 ALA A C 1
ATOM 697 O O . ALA A 1 86 ? 23.880 5.691 -15.263 1.00 83.81 86 ALA A O 1
ATOM 698 N N . ASP A 1 87 ? 23.929 5.426 -17.494 1.00 85.62 87 ASP A N 1
ATOM 699 C CA . ASP A 1 87 ? 22.629 6.055 -17.750 1.00 85.62 87 ASP A CA 1
ATOM 700 C C . ASP A 1 87 ? 21.475 5.223 -17.165 1.00 85.62 87 ASP A C 1
ATOM 702 O O . ASP A 1 87 ? 20.538 5.750 -16.558 1.00 85.62 87 ASP A O 1
ATOM 706 N N . ILE A 1 88 ? 21.575 3.896 -17.305 1.00 83.62 88 ILE A N 1
ATOM 707 C CA . ILE A 1 88 ? 20.591 2.929 -16.804 1.00 83.62 88 ILE A CA 1
ATOM 708 C C . ILE A 1 88 ? 20.665 2.865 -15.280 1.00 83.62 88 ILE A C 1
ATOM 710 O O . ILE A 1 88 ? 19.628 2.899 -14.615 1.00 83.62 88 ILE A O 1
ATOM 714 N N . LEU A 1 89 ? 21.875 2.846 -14.719 1.00 86.00 89 LEU A N 1
ATOM 715 C CA . LEU A 1 89 ? 22.090 2.871 -13.278 1.00 86.00 89 LEU A CA 1
ATOM 716 C C . LEU A 1 89 ? 21.526 4.152 -12.654 1.00 86.00 89 LEU A C 1
ATOM 718 O O . LEU A 1 89 ? 20.802 4.072 -11.666 1.00 86.00 89 LEU A O 1
ATOM 722 N N . ALA A 1 90 ? 21.774 5.322 -13.252 1.00 87.56 90 ALA A N 1
ATOM 723 C CA . ALA A 1 90 ? 21.234 6.592 -12.764 1.00 87.56 90 ALA A CA 1
ATOM 724 C C . ALA A 1 90 ? 19.695 6.625 -12.792 1.00 87.56 90 ALA A C 1
ATOM 726 O O . ALA A 1 90 ? 19.070 7.155 -11.868 1.00 87.56 90 ALA A O 1
ATOM 727 N N . TYR A 1 91 ? 19.074 6.043 -13.823 1.00 86.88 91 TYR A N 1
ATOM 728 C CA . TYR A 1 91 ? 17.621 5.882 -13.891 1.00 86.88 91 TYR A CA 1
ATOM 729 C C . TYR A 1 91 ? 17.098 4.929 -12.802 1.00 86.88 91 TYR A C 1
ATOM 731 O O . TYR A 1 91 ? 16.183 5.292 -12.063 1.00 86.88 91 TYR A O 1
ATOM 739 N N . CYS A 1 92 ? 17.697 3.742 -12.660 1.00 84.94 92 CYS A N 1
ATOM 740 C CA . CYS A 1 92 ? 17.308 2.734 -11.666 1.00 84.94 92 CYS A CA 1
ATOM 741 C C . CYS A 1 92 ? 17.491 3.231 -10.225 1.00 84.94 92 CYS A C 1
ATOM 743 O O . CYS A 1 92 ? 16.660 2.946 -9.363 1.00 84.94 92 CYS A O 1
ATOM 745 N N . GLN A 1 93 ? 18.541 4.017 -9.979 1.00 87.31 93 GLN A N 1
ATOM 746 C CA . GLN A 1 93 ? 18.787 4.683 -8.707 1.00 87.31 93 GLN A CA 1
ATOM 747 C C . GLN A 1 93 ? 17.617 5.624 -8.399 1.00 87.31 93 GLN A C 1
ATOM 749 O O . GLN A 1 93 ? 16.946 5.454 -7.385 1.00 87.31 93 GLN A O 1
ATOM 754 N N . LYS A 1 94 ? 17.305 6.571 -9.299 1.00 89.75 94 LYS A N 1
ATOM 755 C CA . LYS A 1 94 ? 16.188 7.520 -9.122 1.00 89.75 94 LYS A CA 1
ATOM 756 C C . LYS A 1 94 ? 14.845 6.811 -8.920 1.00 89.75 94 LYS A C 1
ATOM 758 O O . LYS A 1 94 ? 14.094 7.200 -8.031 1.00 89.75 94 LYS A O 1
ATOM 763 N N . GLU A 1 95 ? 14.571 5.756 -9.690 1.00 87.88 95 GLU A N 1
ATOM 764 C CA . GLU A 1 95 ? 13.388 4.905 -9.508 1.00 87.88 95 GLU A CA 1
ATOM 765 C C . GLU A 1 95 ? 13.334 4.324 -8.084 1.00 87.88 95 GLU A C 1
ATOM 767 O O . GLU A 1 95 ? 12.301 4.430 -7.422 1.00 87.88 95 GLU A O 1
ATOM 772 N N . GLY A 1 96 ? 14.444 3.768 -7.587 1.00 89.12 96 GLY A N 1
ATOM 773 C CA . GLY A 1 96 ? 14.552 3.244 -6.224 1.00 89.12 96 GLY A CA 1
ATOM 774 C C . GLY A 1 96 ? 14.303 4.305 -5.149 1.00 89.12 96 GLY A C 1
ATOM 775 O O . GLY A 1 96 ? 13.508 4.077 -4.239 1.00 89.12 96 GLY A O 1
ATOM 776 N N . TRP A 1 97 ? 14.900 5.495 -5.285 1.00 90.50 97 TRP A N 1
ATOM 777 C CA . TRP A 1 97 ? 14.697 6.608 -4.345 1.00 90.50 97 TRP A CA 1
ATOM 778 C C . TRP A 1 97 ? 13.242 7.086 -4.307 1.00 90.50 97 TRP A C 1
ATOM 780 O O . TRP A 1 97 ? 12.702 7.329 -3.227 1.00 90.50 97 TRP A O 1
ATOM 790 N N . CYS A 1 98 ? 12.584 7.186 -5.465 1.00 91.12 98 CYS A N 1
ATOM 791 C CA . CYS A 1 98 ? 11.173 7.563 -5.530 1.00 91.12 98 CYS A CA 1
ATOM 792 C C . CYS A 1 98 ? 10.267 6.522 -4.854 1.00 91.12 98 CYS A C 1
ATOM 794 O O . CYS A 1 98 ? 9.375 6.896 -4.091 1.00 91.12 98 CYS A O 1
ATOM 796 N N . LYS A 1 99 ? 10.506 5.224 -5.080 1.00 90.50 99 LYS A N 1
ATOM 797 C CA . LYS A 1 99 ? 9.740 4.154 -4.418 1.00 90.50 99 LYS A CA 1
ATOM 798 C C . LYS A 1 99 ? 9.974 4.127 -2.915 1.00 90.50 99 LYS A C 1
ATOM 800 O O . LYS A 1 99 ? 9.018 4.024 -2.153 1.00 90.50 99 LYS A O 1
ATOM 805 N N . LEU A 1 100 ? 11.225 4.288 -2.487 1.00 91.25 100 LEU A N 1
ATOM 806 C CA . LEU A 1 100 ? 11.578 4.370 -1.073 1.00 91.25 100 LEU A CA 1
ATOM 807 C C . LEU A 1 100 ? 10.827 5.515 -0.382 1.00 91.25 100 LEU A C 1
ATOM 809 O O . LEU A 1 100 ? 10.231 5.306 0.673 1.00 91.25 100 LEU A O 1
ATOM 813 N N . ALA A 1 101 ? 10.798 6.702 -0.997 1.00 92.88 101 ALA A N 1
ATOM 814 C CA . ALA A 1 101 ? 10.052 7.844 -0.476 1.00 92.88 101 ALA A CA 1
ATOM 815 C C . ALA A 1 101 ? 8.545 7.548 -0.368 1.00 92.88 101 ALA A C 1
ATOM 817 O O . ALA A 1 101 ? 7.924 7.874 0.644 1.00 92.88 101 ALA A O 1
ATOM 818 N N . PHE A 1 102 ? 7.965 6.881 -1.371 1.00 93.31 102 PHE A N 1
ATOM 819 C CA . PHE A 1 102 ? 6.560 6.477 -1.341 1.00 93.31 102 PHE A CA 1
ATOM 820 C C . PHE A 1 102 ? 6.261 5.459 -0.228 1.00 93.31 102 PHE 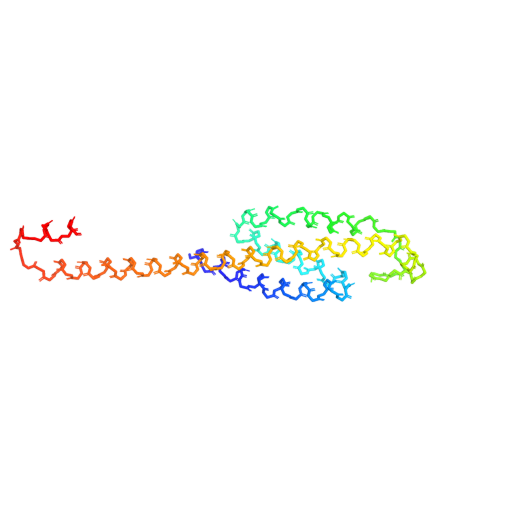A C 1
ATOM 822 O O . PHE A 1 102 ? 5.270 5.616 0.490 1.00 93.31 102 PHE A O 1
ATOM 829 N N . TYR A 1 103 ? 7.108 4.441 -0.037 1.00 92.25 103 TYR A N 1
ATOM 830 C CA . TYR A 1 103 ? 6.933 3.461 1.042 1.00 92.25 103 TYR A CA 1
ATOM 831 C C . TYR A 1 103 ? 7.082 4.090 2.421 1.00 92.25 103 TYR A C 1
ATOM 833 O O . TYR A 1 103 ? 6.312 3.763 3.320 1.00 92.25 103 TYR A O 1
ATOM 841 N N . LEU A 1 104 ? 8.019 5.026 2.579 1.00 92.56 104 LEU A N 1
ATOM 842 C CA . LEU A 1 104 ? 8.190 5.771 3.821 1.00 92.56 104 LEU A CA 1
ATOM 843 C C . LEU A 1 104 ? 6.949 6.618 4.138 1.00 92.56 104 LEU A C 1
ATOM 845 O O . LEU A 1 104 ? 6.459 6.610 5.265 1.00 92.56 104 LEU A O 1
ATOM 849 N N . LEU A 1 105 ? 6.404 7.320 3.141 1.00 93.00 105 LEU A N 1
ATOM 850 C CA . LEU A 1 105 ? 5.189 8.116 3.318 1.00 93.00 105 LEU A CA 1
ATOM 851 C C . LEU A 1 105 ? 3.980 7.224 3.646 1.00 93.00 105 LEU A C 1
ATOM 853 O O . LEU A 1 105 ? 3.213 7.515 4.564 1.00 93.00 105 LEU A O 1
ATOM 857 N N . SER A 1 106 ? 3.857 6.096 2.943 1.00 90.69 106 SER A N 1
ATOM 858 C CA . SER A 1 106 ? 2.812 5.096 3.185 1.00 90.69 106 SER A CA 1
ATOM 859 C C . SER A 1 106 ? 2.934 4.460 4.571 1.00 90.69 106 SER A C 1
ATOM 861 O O . SER A 1 106 ? 1.920 4.198 5.208 1.00 90.69 106 SER A O 1
ATOM 863 N N . PHE A 1 107 ? 4.153 4.265 5.082 1.00 91.94 107 PHE A N 1
ATOM 864 C CA . PHE A 1 107 ? 4.392 3.743 6.428 1.00 91.94 107 PHE A CA 1
ATOM 865 C C . PHE A 1 107 ? 3.791 4.654 7.506 1.00 91.94 107 PHE A C 1
ATOM 867 O O . PHE A 1 107 ? 3.042 4.182 8.364 1.00 91.94 107 PHE A O 1
ATOM 874 N N . PHE A 1 108 ? 4.044 5.965 7.436 1.00 93.12 108 PHE A N 1
ATOM 875 C CA . PHE A 1 108 ? 3.431 6.922 8.365 1.00 93.12 108 PHE A CA 1
ATOM 876 C C . PHE A 1 108 ? 1.908 6.962 8.231 1.00 93.12 108 PHE A C 1
ATOM 878 O O . PHE A 1 108 ? 1.200 7.077 9.231 1.00 93.12 108 PHE A O 1
ATOM 885 N N . TYR A 1 109 ? 1.401 6.819 7.009 1.00 92.12 109 TYR A N 1
ATOM 886 C CA . TYR A 1 109 ? -0.031 6.768 6.753 1.00 92.12 109 TYR A CA 1
ATOM 887 C C . TYR A 1 109 ? -0.697 5.510 7.350 1.00 92.12 109 TYR A C 1
ATOM 889 O O . TYR A 1 109 ? -1.730 5.615 8.010 1.00 92.12 109 TYR A O 1
ATOM 897 N N . TYR A 1 110 ? -0.088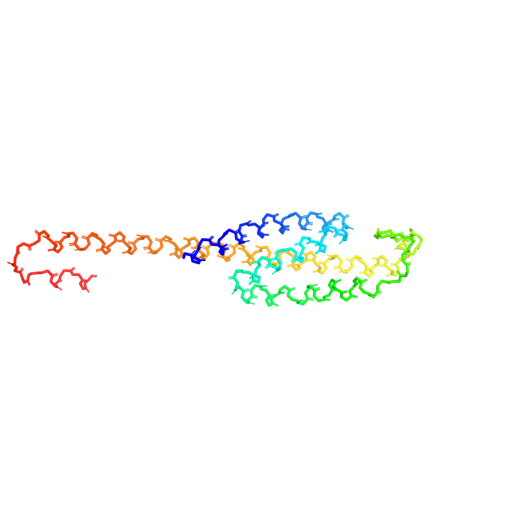 4.328 7.218 1.00 91.25 110 TYR A N 1
ATOM 898 C CA . TYR A 1 110 ? -0.594 3.104 7.854 1.00 91.25 110 TYR A CA 1
ATOM 899 C C . TYR A 1 110 ? -0.511 3.160 9.379 1.00 91.25 110 TYR A C 1
ATOM 901 O O . TYR A 1 110 ? -1.407 2.658 10.061 1.00 91.25 110 TYR A O 1
ATOM 909 N N . LEU A 1 111 ? 0.522 3.813 9.919 1.00 91.00 111 LEU A N 1
ATOM 910 C CA . LEU A 1 111 ? 0.639 4.060 11.354 1.00 91.00 111 LEU A CA 1
ATOM 911 C C . LEU A 1 111 ? -0.513 4.947 11.834 1.00 91.00 111 LEU A C 1
ATOM 913 O O . LEU A 1 111 ? -1.162 4.620 12.828 1.00 91.00 111 LEU A O 1
ATOM 917 N N . TYR A 1 112 ? -0.811 6.024 11.105 1.00 90.88 112 TYR A N 1
ATOM 918 C CA . TYR A 1 112 ? -1.940 6.901 11.406 1.00 90.88 112 TYR A CA 1
ATOM 919 C C . TYR A 1 112 ? -3.276 6.143 11.412 1.00 90.88 112 TYR A C 1
ATOM 921 O O . TYR A 1 112 ? -4.004 6.216 12.403 1.00 90.88 112 TYR A O 1
ATOM 929 N N . GLY A 1 113 ? -3.558 5.353 10.368 1.00 87.94 113 GLY A N 1
ATOM 930 C CA . GLY A 1 113 ? -4.787 4.553 10.289 1.00 87.94 113 GLY A CA 1
ATOM 931 C C . GLY A 1 113 ? -4.928 3.564 11.452 1.00 87.94 113 GLY A C 1
ATOM 932 O O . GLY A 1 113 ? -6.004 3.429 12.039 1.00 87.94 113 GLY A O 1
ATOM 933 N N . TYR A 1 114 ? -3.826 2.932 11.867 1.00 88.19 114 TYR A N 1
ATOM 934 C CA . TYR A 1 114 ? -3.818 2.046 13.032 1.00 88.19 114 TYR A CA 1
ATOM 935 C C . TYR A 1 114 ? -4.101 2.789 14.352 1.00 88.19 114 TYR A C 1
ATOM 937 O O . TYR A 1 114 ? -4.881 2.314 15.182 1.00 88.19 114 TYR A O 1
ATOM 945 N N . VAL A 1 115 ? -3.507 3.968 14.556 1.00 89.00 115 VAL A N 1
ATOM 946 C CA . VAL A 1 115 ? -3.728 4.777 15.769 1.00 89.00 115 VAL A CA 1
ATOM 947 C C . VAL A 1 115 ? -5.164 5.294 15.841 1.00 89.00 115 VAL A C 1
ATOM 949 O O . VAL A 1 115 ? -5.786 5.232 16.905 1.00 89.00 115 VAL A O 1
ATOM 952 N N . GLU A 1 116 ? -5.713 5.774 14.725 1.00 86.00 116 GLU A N 1
ATOM 953 C CA . GLU A 1 116 ? -7.102 6.231 14.659 1.00 86.00 116 GLU A CA 1
ATOM 954 C C . GLU A 1 116 ? -8.080 5.094 14.978 1.00 86.00 116 GLU A C 1
ATOM 956 O O . GLU A 1 116 ? -9.021 5.269 15.760 1.00 86.00 116 GLU A O 1
ATOM 961 N N . PHE A 1 117 ? -7.805 3.896 14.461 1.00 83.12 117 PHE A N 1
ATOM 962 C CA . PHE A 1 117 ? -8.567 2.704 14.798 1.00 83.12 117 PHE A CA 1
ATOM 963 C C . PHE A 1 117 ? -8.545 2.397 16.305 1.00 83.12 117 PHE A C 1
ATOM 965 O O . PHE A 1 117 ? -9.605 2.225 16.919 1.00 83.12 117 PHE A O 1
ATOM 972 N N . LEU A 1 118 ? -7.353 2.345 16.916 1.00 83.56 118 LEU A N 1
ATOM 973 C CA . LEU A 1 118 ? -7.204 2.075 18.352 1.00 83.56 118 LEU A CA 1
ATOM 974 C C . LEU A 1 118 ? -7.975 3.092 19.195 1.00 83.56 118 LEU A C 1
ATOM 976 O O . LEU A 1 118 ? -8.681 2.721 20.138 1.00 83.56 118 LEU A O 1
ATOM 980 N N . LYS A 1 119 ? -7.878 4.369 18.817 1.00 84.94 119 LYS A N 1
ATOM 981 C CA . LYS A 1 119 ? -8.597 5.465 19.459 1.00 84.94 119 LYS A CA 1
ATOM 982 C C . LYS A 1 119 ? -10.108 5.221 19.404 1.00 84.94 119 LYS A C 1
ATOM 984 O O . LYS A 1 119 ? -10.754 5.202 20.451 1.00 84.94 119 LYS A O 1
ATOM 989 N N . ASN A 1 120 ? -10.667 4.970 18.221 1.00 82.56 120 ASN A N 1
ATOM 990 C CA . ASN A 1 120 ? -12.107 4.752 18.039 1.00 82.56 120 ASN A CA 1
ATOM 991 C C . ASN A 1 120 ? -12.632 3.549 18.835 1.00 82.56 120 ASN A C 1
ATOM 993 O O . ASN A 1 120 ? -13.706 3.629 19.436 1.00 82.56 120 ASN A O 1
ATOM 997 N N . ASN A 1 121 ? -11.861 2.461 18.903 1.00 81.62 121 ASN A N 1
ATOM 998 C CA . ASN A 1 121 ? -12.227 1.287 19.693 1.00 81.62 121 ASN A CA 1
ATOM 999 C C . ASN A 1 121 ? -12.283 1.612 21.199 1.00 81.62 121 ASN A C 1
ATOM 1001 O O . ASN A 1 121 ? -13.265 1.291 21.869 1.00 81.62 121 ASN A O 1
ATOM 1005 N N . MET A 1 122 ? -11.296 2.352 21.716 1.00 80.50 122 MET A N 1
ATOM 1006 C CA . MET A 1 122 ? -11.290 2.802 23.113 1.00 80.50 122 MET A CA 1
ATOM 1007 C C . MET A 1 122 ? -12.479 3.724 23.440 1.00 80.50 122 MET A C 1
ATOM 1009 O O . MET A 1 122 ? -13.120 3.540 24.475 1.00 80.50 122 MET A O 1
ATOM 1013 N N . TYR A 1 123 ? -12.830 4.668 22.555 1.00 80.19 123 TYR A N 1
ATOM 1014 C CA . TYR A 1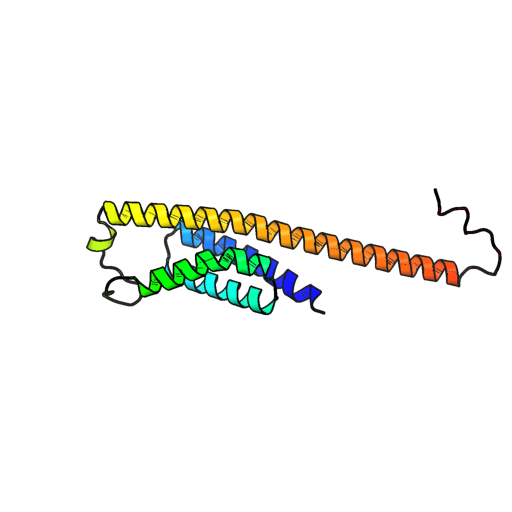 123 ? -14.014 5.526 22.739 1.00 80.19 123 TYR A CA 1
ATOM 1015 C C . TYR A 1 123 ? -15.323 4.731 22.748 1.00 80.19 123 TYR A C 1
ATOM 1017 O O . TYR A 1 123 ? -16.201 5.010 23.566 1.00 80.19 123 TYR A O 1
ATOM 1025 N N . LEU A 1 124 ? -15.467 3.732 21.872 1.00 78.25 124 LEU A N 1
ATOM 1026 C CA . LEU A 1 124 ? -16.638 2.851 21.865 1.00 78.25 124 LEU A CA 1
ATOM 1027 C C . LEU A 1 124 ? -16.736 2.036 23.157 1.00 78.25 124 LEU A C 1
ATOM 1029 O O . LEU A 1 124 ? -17.821 1.941 23.729 1.00 78.25 124 LEU A O 1
ATOM 1033 N N . TYR A 1 125 ? -15.615 1.511 23.656 1.00 79.25 125 TYR A N 1
ATOM 1034 C CA . TYR A 1 125 ? -15.573 0.778 24.922 1.00 79.25 125 TYR A CA 1
ATOM 1035 C C . TYR A 1 125 ? -15.943 1.673 26.112 1.00 79.25 125 TYR A C 1
ATOM 1037 O O . TYR A 1 125 ? -16.738 1.283 26.967 1.00 79.25 125 TYR A O 1
ATOM 1045 N N . PHE A 1 126 ? -15.430 2.906 26.140 1.00 82.12 126 PHE A N 1
ATOM 1046 C CA . PHE A 1 126 ? -15.765 3.884 27.172 1.00 82.12 126 PHE A CA 1
ATOM 1047 C C . PHE A 1 126 ? -17.249 4.279 27.131 1.00 82.12 126 PHE A C 1
ATOM 1049 O O . PHE A 1 126 ? -17.917 4.269 28.165 1.00 82.12 126 PHE A O 1
ATOM 1056 N N . ASN A 1 127 ? -17.803 4.545 25.943 1.00 79.19 127 ASN A N 1
ATOM 1057 C CA . ASN A 1 127 ? -19.232 4.825 25.770 1.00 79.19 127 ASN A CA 1
ATOM 1058 C C . ASN A 1 127 ? -20.111 3.625 26.155 1.00 79.19 127 ASN A C 1
ATOM 1060 O O . ASN A 1 127 ? -21.167 3.799 26.767 1.00 79.19 127 ASN A O 1
ATOM 1064 N N . PHE A 1 128 ? -19.675 2.402 25.850 1.00 85.50 128 PHE A N 1
ATOM 1065 C CA . PHE A 1 128 ? -20.363 1.181 26.264 1.00 85.50 128 PHE A CA 1
ATOM 1066 C C . PHE A 1 128 ? -20.374 1.025 27.791 1.00 85.50 128 PHE A C 1
ATOM 1068 O O . PHE A 1 128 ? -21.414 0.731 28.378 1.00 85.50 128 PHE A O 1
ATOM 1075 N N . ILE A 1 129 ? -19.248 1.268 28.464 1.00 81.75 129 ILE A N 1
ATOM 1076 C CA . ILE A 1 129 ? -19.188 1.239 29.931 1.00 81.75 129 ILE A CA 1
ATOM 1077 C C . ILE A 1 129 ? -20.069 2.347 30.523 1.00 81.75 129 ILE A C 1
ATOM 1079 O O . ILE A 1 129 ? -20.893 2.064 31.388 1.00 81.75 129 ILE A O 1
ATOM 1083 N N . SER A 1 130 ? -19.963 3.578 30.017 1.00 78.69 130 SER A N 1
ATOM 1084 C CA . SER A 1 130 ? -20.762 4.725 30.470 1.00 78.69 130 SER A CA 1
ATOM 1085 C C . SER A 1 130 ? -22.270 4.462 30.361 1.00 78.69 130 SER A C 1
ATOM 1087 O O . SER A 1 130 ? -23.010 4.653 31.327 1.00 78.69 130 SER A O 1
ATOM 1089 N N . THR A 1 131 ? -22.728 3.919 29.230 1.00 80.38 131 THR A N 1
ATOM 1090 C CA . THR A 1 131 ? -24.148 3.591 29.016 1.00 80.38 131 THR A CA 1
ATOM 1091 C C . THR A 1 131 ? -24.634 2.438 29.893 1.00 80.38 131 THR A C 1
ATOM 1093 O O . THR A 1 131 ? -25.753 2.498 30.404 1.00 80.38 131 THR A O 1
ATOM 1096 N N . ASN A 1 132 ? -23.818 1.404 30.124 1.00 82.62 132 ASN A N 1
ATOM 1097 C CA . ASN A 1 132 ? -24.174 0.323 31.051 1.00 82.62 132 ASN A CA 1
ATOM 1098 C C . ASN A 1 132 ? -24.199 0.797 32.511 1.00 82.62 132 ASN A C 1
ATOM 1100 O O . ASN A 1 132 ? -25.100 0.418 33.258 1.00 82.62 132 ASN A O 1
ATOM 1104 N N . ILE A 1 133 ? -23.273 1.677 32.902 1.00 80.06 133 ILE A N 1
ATOM 1105 C CA . ILE A 1 133 ? -23.266 2.319 34.221 1.00 80.06 133 ILE A CA 1
ATOM 1106 C C . ILE A 1 133 ? -24.517 3.193 34.385 1.00 80.06 133 ILE A C 1
ATOM 1108 O O . ILE A 1 133 ? -25.227 3.040 35.376 1.00 80.06 133 ILE A O 1
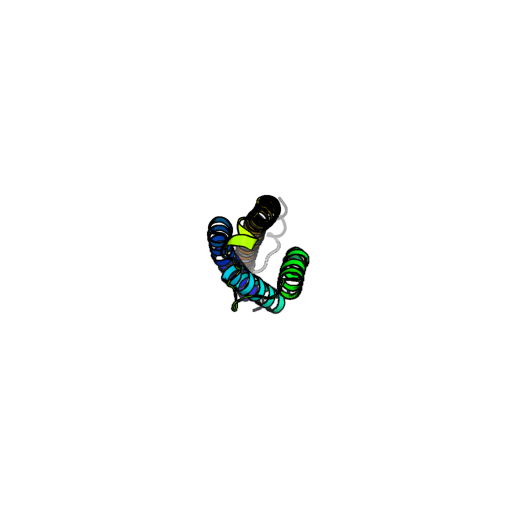ATOM 1112 N N . GLN A 1 134 ? -24.857 4.050 33.416 1.00 76.69 134 GLN A N 1
ATOM 1113 C CA . GLN A 1 134 ? -26.087 4.853 33.467 1.00 76.69 134 GLN A CA 1
ATOM 1114 C C . GLN A 1 134 ? -27.343 3.979 33.574 1.00 76.69 134 GLN A C 1
ATOM 1116 O O . GLN A 1 134 ? -28.191 4.245 34.424 1.00 76.69 134 GLN A O 1
ATOM 1121 N N . LYS A 1 135 ? -27.453 2.907 32.778 1.00 79.38 135 LYS A N 1
ATOM 1122 C CA . LYS A 1 135 ? -28.575 1.955 32.864 1.00 79.38 135 LYS A CA 1
ATOM 1123 C C . LYS A 1 135 ? -28.660 1.281 34.234 1.00 79.38 135 LYS A C 1
ATOM 1125 O O . LYS A 1 135 ? -29.756 1.142 34.770 1.00 79.38 135 LYS A O 1
ATOM 1130 N N . PHE A 1 136 ? -27.523 0.913 34.822 1.00 80.00 136 PHE A N 1
ATOM 1131 C CA . PHE A 1 136 ? -27.468 0.352 36.170 1.00 80.00 136 PHE A CA 1
ATOM 1132 C C . PHE A 1 136 ? -27.935 1.356 37.237 1.00 80.00 136 PHE A C 1
ATOM 1134 O O . PHE A 1 136 ? -28.742 1.007 38.096 1.00 80.00 136 PHE A O 1
ATOM 1141 N N . TRP A 1 137 ? -27.489 2.614 37.168 1.00 64.31 137 TRP A N 1
ATOM 1142 C CA . TRP A 1 137 ? -27.914 3.658 38.109 1.00 64.31 137 TRP A CA 1
ATOM 1143 C C . TRP A 1 137 ? -29.386 4.049 37.950 1.00 64.31 137 TRP A C 1
ATOM 1145 O O . TRP A 1 137 ? -30.048 4.305 38.955 1.00 64.31 137 TRP A O 1
ATOM 1155 N N . VAL A 1 138 ? -29.918 4.053 36.724 1.00 72.38 138 VAL A N 1
ATOM 1156 C CA . VAL A 1 138 ? -31.355 4.241 36.459 1.00 72.38 138 VAL A CA 1
ATOM 1157 C C . VAL A 1 138 ? -32.163 3.068 37.016 1.00 72.38 138 VAL A C 1
ATOM 1159 O O . VAL A 1 138 ? -33.156 3.291 37.698 1.00 72.38 138 VAL A O 1
ATOM 1162 N N . SER A 1 139 ? -31.701 1.828 36.824 1.00 71.19 139 SER A N 1
ATOM 1163 C CA . SER A 1 139 ? -32.350 0.624 37.363 1.00 71.19 139 SER A CA 1
ATOM 1164 C C . SER A 1 139 ? -32.376 0.569 38.894 1.00 71.19 139 SER A C 1
ATOM 1166 O O . SER A 1 139 ? -33.189 -0.164 39.453 1.00 71.19 139 SER A O 1
ATOM 1168 N N . LYS A 1 140 ? -31.479 1.287 39.579 1.00 65.88 140 LYS A N 1
ATOM 1169 C CA . LYS A 1 140 ? -31.383 1.296 41.045 1.00 65.88 140 LYS A CA 1
ATOM 1170 C C . LYS A 1 140 ? -32.123 2.450 41.725 1.00 65.88 140 LYS A C 1
ATOM 1172 O O . LYS A 1 140 ? -32.101 2.502 42.955 1.00 65.88 140 LYS A O 1
ATOM 1177 N N . LYS A 1 141 ? -32.745 3.376 40.986 1.00 54.94 141 LYS A N 1
ATOM 1178 C CA . LYS A 1 141 ? -33.448 4.511 41.599 1.00 54.94 141 LYS A CA 1
ATOM 1179 C C . LYS A 1 141 ? -34.944 4.246 41.772 1.00 54.94 141 LYS A C 1
ATOM 1181 O O . LYS A 1 141 ? -35.625 4.113 40.761 1.00 54.94 141 LYS A O 1
ATOM 1186 N N . PRO A 1 142 ? -35.462 4.232 43.016 1.00 55.78 142 PRO A N 1
ATOM 1187 C CA . PRO A 1 142 ? -36.889 4.394 43.253 1.00 55.78 142 PRO A CA 1
ATOM 1188 C C . PRO A 1 142 ? -37.317 5.814 42.858 1.00 55.78 142 PRO A C 1
ATOM 1190 O O . PRO A 1 142 ? -36.559 6.775 43.020 1.00 55.78 142 PRO A O 1
ATOM 1193 N N . ASP A 1 143 ? -38.512 5.906 42.289 1.00 62.06 143 ASP A N 1
ATOM 1194 C CA . ASP A 1 143 ? -39.126 7.082 41.674 1.00 62.06 143 ASP A CA 1
ATOM 1195 C C . ASP A 1 143 ? -38.916 8.375 42.479 1.00 62.06 143 ASP A C 1
ATOM 1197 O O . ASP A 1 143 ? -39.332 8.443 43.631 1.00 62.06 143 ASP A O 1
ATOM 1201 N N . SER A 1 144 ? -38.291 9.403 41.878 1.00 51.59 144 SER A N 1
ATOM 1202 C CA . SER A 1 144 ? -38.528 10.837 42.170 1.00 51.59 144 SER A CA 1
ATOM 1203 C C . SER A 1 144 ? -37.474 11.754 41.512 1.00 51.59 144 SER A C 1
ATOM 1205 O O . SER A 1 144 ? -36.340 11.874 41.973 1.00 51.59 144 SER A O 1
ATOM 1207 N N . LEU A 1 145 ? -37.871 12.367 40.388 1.00 53.12 145 LEU A N 1
ATOM 1208 C CA . LEU A 1 145 ? -37.705 13.762 39.912 1.00 53.12 145 LEU A CA 1
ATOM 1209 C C . LEU A 1 145 ? -36.429 14.621 40.139 1.00 53.12 145 LEU A C 1
ATOM 1211 O O . LEU A 1 145 ? -36.336 15.676 39.518 1.00 53.12 145 LEU A O 1
ATOM 1215 N N . TYR A 1 146 ? -35.418 14.230 40.915 1.00 50.59 146 TYR A N 1
ATOM 1216 C CA . TYR A 1 146 ? -34.315 15.139 41.290 1.00 50.59 146 TYR A CA 1
ATOM 1217 C C . TYR A 1 146 ? -33.051 15.075 40.416 1.00 50.59 146 TYR A C 1
ATOM 1219 O O . TYR A 1 146 ? -32.141 15.879 40.600 1.00 50.59 146 TYR A O 1
ATOM 1227 N N . PHE A 1 147 ? -32.940 14.141 39.464 1.00 50.38 147 PHE A N 1
ATOM 1228 C CA . PHE A 1 147 ? -31.644 13.882 38.814 1.00 50.38 147 PHE A CA 1
ATOM 1229 C C . PHE A 1 147 ? -31.376 14.629 37.501 1.00 50.38 147 PHE A C 1
ATOM 1231 O O . PHE A 1 147 ? -30.232 14.646 37.055 1.00 50.38 147 PHE A O 1
ATOM 1238 N N . SER A 1 148 ? -32.374 15.291 36.907 1.00 49.81 148 SER A N 1
ATOM 1239 C CA . SER A 1 148 ? -32.164 16.060 35.667 1.00 49.81 148 SER A CA 1
ATOM 1240 C C . SER A 1 148 ? -31.329 17.334 35.854 1.00 49.81 148 SER A C 1
ATOM 1242 O O . SER A 1 148 ? -30.847 17.879 34.869 1.00 49.81 148 SER A O 1
ATOM 1244 N N . LEU A 1 149 ? -31.128 17.811 37.088 1.00 47.00 149 LEU A N 1
ATOM 1245 C CA . LEU A 1 149 ? -30.431 19.077 37.360 1.00 47.00 149 LEU A CA 1
ATOM 1246 C C . LEU A 1 149 ? -28.911 18.950 37.559 1.00 47.00 149 LEU A C 1
ATOM 1248 O O . LEU A 1 149 ? -28.224 19.962 37.514 1.00 47.00 149 LEU A O 1
ATOM 1252 N N . VAL A 1 150 ? -28.366 17.745 37.759 1.00 51.81 150 VAL A N 1
ATOM 1253 C CA . VAL A 1 150 ? -26.942 17.576 38.133 1.00 51.81 150 VAL A CA 1
ATOM 1254 C C . VAL A 1 150 ? -26.030 17.267 36.936 1.00 51.81 150 VAL A C 1
ATOM 1256 O O . VAL A 1 150 ? -24.819 17.350 37.063 1.00 51.81 150 VAL A O 1
ATOM 1259 N N . PHE A 1 151 ? -26.578 16.948 35.759 1.00 43.75 151 PHE A N 1
ATOM 1260 C CA . PHE A 1 151 ? -25.790 16.485 34.602 1.00 43.75 151 PHE A CA 1
ATOM 1261 C C . PHE A 1 151 ? -25.683 17.493 33.438 1.00 43.75 151 PHE A C 1
ATOM 1263 O O . PHE A 1 151 ? -25.243 17.116 32.355 1.00 43.75 151 PHE A O 1
ATOM 1270 N N . ILE A 1 152 ? -26.105 18.750 33.639 1.00 48.91 152 ILE A N 1
ATOM 1271 C CA . ILE A 1 152 ? -26.066 19.825 32.620 1.00 48.91 152 ILE A CA 1
ATOM 1272 C C . ILE A 1 152 ? -24.9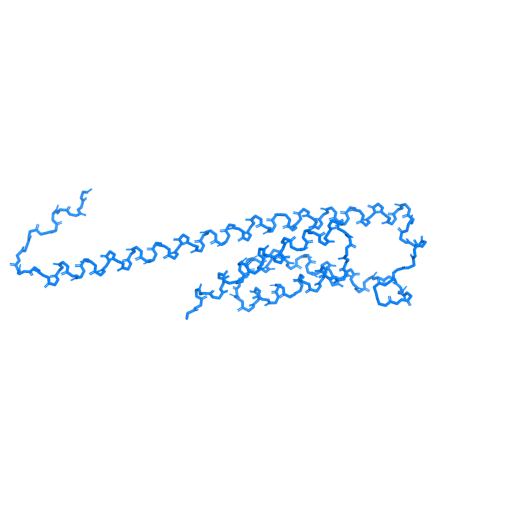20 20.840 32.875 1.00 48.91 152 ILE A C 1
ATOM 1274 O O . ILE A 1 152 ? -24.681 21.712 32.044 1.00 48.91 152 ILE A O 1
ATOM 1278 N N . LEU A 1 153 ? -24.168 20.707 33.973 1.00 40.50 153 LEU A N 1
ATOM 1279 C CA . LEU A 1 153 ?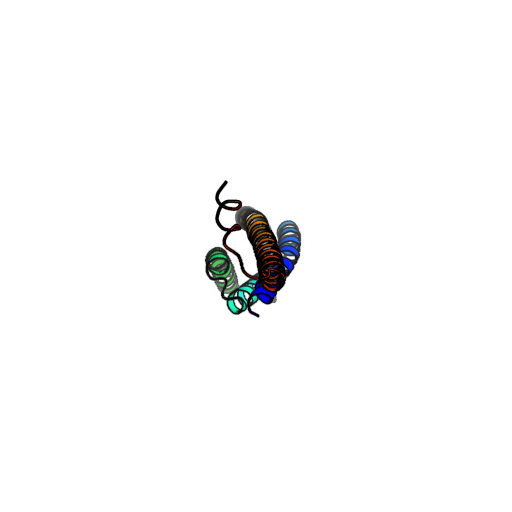 -22.929 21.455 34.252 1.00 40.50 153 LEU A CA 1
ATOM 1280 C C . LEU A 1 153 ? -21.728 20.510 34.191 1.00 40.50 153 LEU A C 1
ATOM 1282 O O . LEU A 1 153 ? -20.684 20.942 33.658 1.00 40.50 153 LEU A O 1
#

pLDDT: mean 80.7, std 13.31, range [40.5, 93.31]

Sequence (153 aa):
MAFTFAAFCYMLALLLTAALIFFAIWHLVLPEYLIHVFFCVMFLCATEWLTLGLNIPLLAYHIWRYMSRPVMSGPGLYDPTTIMNADILAYCQKEGWCKLAFYLLSFFYYLYGYVEFLKNNMYLYFNFISTNIQKFWVSKKPDSLYFSLVFIL

Radius of gyration: 25.23 Å; Cα contacts (8 Å, |Δi|>4): 63; chains: 1; bounding box: 66×37×66 Å

Solvent-accessible surface area (backbone atoms only — not comparable to full-atom values): 8866 Å² total; per-residue (Å²): 125,74,77,59,56,48,53,51,50,34,56,50,46,49,55,50,47,53,52,42,52,52,34,51,75,69,65,46,67,68,66,44,52,54,54,54,54,51,52,46,53,51,32,58,76,57,66,41,61,70,64,40,57,70,46,42,65,58,51,51,48,52,53,51,51,65,73,70,54,76,89,59,88,42,96,92,41,72,59,67,74,68,51,69,34,67,71,49,39,55,50,54,48,52,53,45,54,53,50,45,52,50,52,54,54,49,46,56,50,37,51,48,55,45,52,53,50,54,50,54,52,52,53,50,53,51,50,52,51,52,53,52,51,52,51,51,56,58,75,69,55,78,92,74,95,69,71,81,76,74,79,83,121

Mean predicted aligned error: 10.19 Å